Protein AF-A0A1B6GGS3-F1 (afdb_monomer_lite)

Structure (mmCIF, N/CA/C/O backbone):
data_AF-A0A1B6GGS3-F1
#
_entry.id   AF-A0A1B6GGS3-F1
#
loop_
_atom_site.group_PDB
_atom_site.id
_atom_site.type_symbol
_atom_site.label_atom_id
_atom_site.label_alt_id
_atom_site.label_comp_id
_atom_site.label_asym_id
_atom_site.label_entity_id
_atom_site.label_seq_id
_atom_site.pdbx_PDB_ins_code
_atom_site.Cartn_x
_atom_site.Cartn_y
_atom_site.Cartn_z
_atom_site.occupancy
_atom_site.B_iso_or_equiv
_atom_site.auth_seq_id
_atom_site.auth_comp_id
_atom_site.auth_asym_id
_atom_site.auth_atom_id
_atom_site.pdbx_PDB_model_num
ATOM 1 N N . CYS A 1 1 ? -0.692 7.804 6.822 1.00 86.25 1 CYS A N 1
ATOM 2 C CA . CYS A 1 1 ? -1.788 7.091 6.121 1.00 86.25 1 CYS A CA 1
ATOM 3 C C . CYS A 1 1 ? -2.655 8.007 5.258 1.00 86.25 1 CYS A C 1
ATOM 5 O O . CYS A 1 1 ? -2.735 7.758 4.064 1.00 86.25 1 CYS A O 1
ATOM 7 N N . LYS A 1 2 ? -3.221 9.097 5.802 1.00 89.81 2 LYS A N 1
ATOM 8 C CA . LYS A 1 2 ? -4.199 9.960 5.100 1.00 89.81 2 LYS A CA 1
ATOM 9 C C . LYS A 1 2 ? -3.781 10.477 3.713 1.00 89.81 2 LYS A C 1
ATOM 11 O O . LYS A 1 2 ? -4.628 10.574 2.843 1.00 89.81 2 LYS A O 1
ATOM 16 N N . ALA A 1 3 ? -2.497 10.768 3.491 1.00 93.44 3 ALA A N 1
ATOM 17 C CA . ALA A 1 3 ? -2.002 11.206 2.179 1.00 93.44 3 ALA A CA 1
ATOM 18 C C . ALA A 1 3 ? -1.863 10.065 1.150 1.00 93.44 3 ALA A C 1
ATOM 20 O O . ALA A 1 3 ? -1.902 10.309 -0.050 1.00 93.44 3 ALA A O 1
ATOM 21 N N . PHE A 1 4 ? -1.679 8.828 1.619 1.00 96.31 4 PHE A N 1
ATOM 22 C CA . PHE A 1 4 ? -1.462 7.653 0.773 1.00 96.31 4 PHE A CA 1
ATOM 23 C C . PHE A 1 4 ? -2.774 6.979 0.370 1.00 96.31 4 PHE A C 1
ATOM 25 O O . PHE A 1 4 ? -2.914 6.555 -0.769 1.00 96.31 4 PHE A O 1
ATOM 32 N N . THR A 1 5 ? -3.752 6.912 1.279 1.00 96.62 5 THR A N 1
ATOM 33 C CA . THR A 1 5 ? -5.027 6.228 1.017 1.00 96.62 5 THR A CA 1
ATOM 34 C C . THR A 1 5 ? -5.723 6.692 -0.265 1.00 96.62 5 THR A C 1
ATOM 36 O O . THR A 1 5 ? -6.095 5.812 -1.030 1.00 96.62 5 THR A O 1
ATOM 39 N N . PRO A 1 6 ? -5.852 7.998 -0.579 1.00 96.94 6 PRO A N 1
ATOM 40 C CA . PRO A 1 6 ? -6.470 8.424 -1.837 1.00 96.94 6 PRO A CA 1
ATOM 41 C C . PRO A 1 6 ? -5.751 7.874 -3.079 1.00 96.94 6 PRO A C 1
ATOM 43 O O . PRO A 1 6 ? -6.404 7.383 -3.992 1.00 96.94 6 PRO A O 1
ATOM 46 N N . GLN A 1 7 ? -4.413 7.863 -3.068 1.00 97.44 7 GLN A N 1
ATOM 47 C CA . GLN A 1 7 ? -3.603 7.317 -4.166 1.00 97.44 7 GLN A CA 1
ATOM 48 C C . GLN A 1 7 ? -3.852 5.815 -4.336 1.00 97.44 7 GLN A C 1
ATOM 50 O O . GLN A 1 7 ? -4.068 5.338 -5.448 1.00 97.44 7 GLN A O 1
ATOM 55 N N . LEU A 1 8 ? -3.895 5.075 -3.223 1.00 98.06 8 LEU A N 1
ATOM 56 C CA . LEU A 1 8 ? -4.193 3.645 -3.244 1.00 98.06 8 LEU A CA 1
ATOM 57 C C . LEU A 1 8 ? -5.623 3.361 -3.722 1.00 98.06 8 LEU A C 1
ATOM 59 O O . LEU A 1 8 ? -5.829 2.400 -4.453 1.00 98.06 8 LEU A O 1
ATOM 63 N N . VAL A 1 9 ? -6.606 4.182 -3.343 1.00 98.06 9 VAL A N 1
ATOM 64 C CA . VAL A 1 9 ? -7.999 4.041 -3.798 1.00 98.06 9 VAL A CA 1
ATOM 65 C C . VAL A 1 9 ? -8.097 4.181 -5.317 1.00 98.06 9 VAL A C 1
ATOM 67 O O . VAL A 1 9 ? -8.758 3.365 -5.967 1.00 98.06 9 VAL A O 1
ATOM 70 N N . ASP A 1 10 ? -7.429 5.180 -5.889 1.00 97.81 10 ASP A N 1
ATOM 71 C CA . ASP A 1 10 ? -7.437 5.403 -7.333 1.00 97.81 10 ASP A CA 1
ATOM 72 C C . ASP A 1 10 ? -6.704 4.281 -8.077 1.00 97.81 10 ASP A C 1
ATOM 74 O O . ASP A 1 10 ? -7.251 3.716 -9.028 1.00 97.81 10 ASP A O 1
ATOM 78 N N . CYS A 1 11 ? -5.520 3.888 -7.598 1.00 98.12 11 CYS A N 1
ATOM 79 C CA . CYS A 1 11 ? -4.755 2.763 -8.139 1.00 98.12 11 CYS A CA 1
ATOM 80 C C . CYS A 1 11 ? -5.569 1.452 -8.084 1.00 98.12 11 CYS A C 1
ATOM 82 O O . CYS A 1 11 ? -5.737 0.773 -9.098 1.00 98.12 11 CYS A O 1
ATOM 84 N N . TYR A 1 12 ? -6.190 1.146 -6.939 1.00 98.31 12 TYR A N 1
ATOM 85 C CA . TYR A 1 12 ? -7.040 -0.032 -6.740 1.00 98.31 12 TYR A CA 1
ATOM 86 C C . TYR A 1 12 ? -8.178 -0.112 -7.760 1.00 98.31 12 TYR A C 1
ATOM 88 O O . TYR A 1 12 ? -8.394 -1.158 -8.379 1.00 98.31 12 TYR A O 1
ATOM 96 N N . ARG A 1 13 ? -8.892 1.002 -7.973 1.00 98.06 13 ARG A N 1
ATOM 97 C CA . ARG A 1 13 ? -9.997 1.069 -8.939 1.00 98.06 13 ARG A CA 1
ATOM 98 C C . ARG A 1 13 ? -9.514 0.836 -10.365 1.00 98.06 13 ARG A C 1
ATOM 100 O O . ARG A 1 13 ? -10.180 0.113 -11.103 1.00 98.06 13 ARG A O 1
ATOM 107 N N . LYS A 1 14 ? -8.367 1.403 -10.747 1.00 98.25 14 LYS A N 1
ATOM 108 C CA . LYS A 1 14 ? -7.774 1.207 -12.080 1.00 98.25 14 LYS A CA 1
ATOM 109 C C . LYS A 1 14 ? -7.359 -0.248 -12.300 1.00 98.25 14 LYS A C 1
ATOM 111 O O . LYS A 1 14 ? -7.729 -0.835 -13.316 1.00 98.25 14 LYS A O 1
ATOM 116 N N . ILE A 1 15 ? -6.684 -0.860 -11.324 1.00 98.12 15 ILE A N 1
ATOM 117 C CA . ILE A 1 15 ? -6.261 -2.267 -11.392 1.00 98.12 15 ILE A CA 1
ATOM 118 C C . ILE A 1 15 ? -7.484 -3.197 -11.491 1.00 98.12 15 ILE A C 1
ATOM 120 O O . ILE A 1 15 ? -7.545 -4.041 -12.387 1.00 98.12 15 ILE A O 1
ATOM 124 N N . LYS A 1 16 ? -8.506 -3.012 -10.640 1.00 97.44 16 LYS A N 1
ATOM 125 C CA . LYS A 1 16 ? -9.776 -3.763 -10.732 1.00 97.44 16 LYS A CA 1
ATOM 126 C C . LYS A 1 16 ? -10.482 -3.524 -12.071 1.00 97.44 16 LYS A C 1
ATOM 128 O O . LYS A 1 16 ? -10.989 -4.471 -12.666 1.00 97.44 16 LYS A O 1
ATOM 133 N N . GLY A 1 17 ? -10.495 -2.283 -12.560 1.00 97.62 17 GLY A N 1
ATOM 134 C CA . GLY A 1 17 ? -11.109 -1.897 -13.834 1.00 97.62 17 GLY A CA 1
ATOM 135 C C . GLY A 1 17 ? -10.481 -2.585 -15.049 1.00 97.62 17 GLY A C 1
ATOM 136 O O . GLY A 1 17 ? -11.183 -2.872 -16.015 1.00 97.62 17 GLY A O 1
ATOM 137 N N . ARG A 1 18 ? -9.190 -2.935 -14.973 1.00 97.31 18 ARG A N 1
ATOM 138 C CA . ARG A 1 18 ? -8.492 -3.763 -15.974 1.00 97.31 18 ARG A CA 1
ATOM 139 C C . ARG A 1 18 ? -8.753 -5.271 -15.837 1.00 97.31 18 ARG A C 1
ATOM 141 O O . ARG A 1 18 ? -8.230 -6.053 -16.622 1.00 97.31 18 ARG A O 1
ATOM 148 N N . GLY A 1 19 ? -9.568 -5.696 -14.871 1.00 97.19 19 GLY A N 1
ATOM 149 C CA . GLY A 1 19 ? -9.991 -7.090 -14.703 1.00 97.19 19 GLY A CA 1
ATOM 150 C C . GLY A 1 19 ? -9.106 -7.936 -13.786 1.00 97.19 19 GLY A C 1
ATOM 151 O O . GLY A 1 19 ? -9.339 -9.142 -13.666 1.00 97.19 19 GLY A O 1
ATOM 152 N N . HIS A 1 20 ? -8.120 -7.342 -13.106 1.00 96.75 20 HIS A N 1
ATOM 153 C CA . HIS A 1 20 ? -7.328 -8.065 -12.112 1.00 96.75 20 HIS A CA 1
ATOM 154 C C . HIS A 1 20 ? -8.193 -8.472 -10.912 1.00 96.75 20 HIS A C 1
ATOM 156 O O . HIS A 1 20 ? -8.980 -7.687 -10.376 1.00 96.75 20 HIS A O 1
ATOM 162 N N . LYS A 1 21 ? -8.005 -9.712 -10.457 1.00 95.75 21 LYS A N 1
ATOM 163 C CA . LYS A 1 21 ? -8.705 -10.284 -9.304 1.00 95.75 21 LYS A CA 1
ATOM 164 C C . LYS A 1 21 ? -7.785 -10.261 -8.089 1.00 95.75 21 LYS A C 1
ATOM 166 O O . LYS A 1 21 ? -6.916 -11.110 -7.957 1.00 95.75 21 LYS A O 1
ATOM 171 N N . PHE A 1 22 ? -7.983 -9.285 -7.220 1.00 96.81 22 PHE A N 1
ATOM 172 C CA . PHE A 1 22 ? -7.280 -9.146 -5.943 1.00 96.81 22 PHE A CA 1
ATOM 173 C C . PHE A 1 22 ? -8.188 -8.408 -4.961 1.00 96.81 22 PHE A C 1
ATOM 175 O O . PHE A 1 22 ? -9.230 -7.903 -5.377 1.00 96.81 22 PHE A O 1
ATOM 182 N N . GLU A 1 23 ? -7.826 -8.328 -3.686 1.00 97.12 23 GLU A N 1
ATOM 183 C CA . GLU A 1 23 ? -8.544 -7.510 -2.710 1.00 97.12 23 GLU A CA 1
ATOM 184 C C . GLU A 1 23 ? -7.568 -6.844 -1.742 1.00 97.12 23 GLU A C 1
ATOM 186 O O . GLU A 1 23 ? -6.491 -7.379 -1.487 1.00 97.12 23 GLU A O 1
ATOM 191 N N . VAL A 1 24 ? -7.941 -5.676 -1.218 1.00 97.62 24 VAL A N 1
ATOM 192 C CA . VAL A 1 24 ? -7.209 -5.015 -0.132 1.00 97.62 24 VAL A CA 1
ATOM 193 C C . VAL A 1 24 ? -7.939 -5.302 1.178 1.00 97.62 24 VAL A C 1
ATOM 195 O O . VAL A 1 24 ? -9.159 -5.191 1.263 1.00 97.62 24 VAL A O 1
ATOM 198 N N . ILE A 1 25 ? -7.195 -5.679 2.214 1.00 96.19 25 ILE A N 1
ATOM 199 C CA . ILE A 1 25 ? -7.738 -5.863 3.560 1.00 96.19 25 ILE A CA 1
ATOM 200 C C . ILE A 1 25 ? -7.093 -4.811 4.451 1.00 96.19 25 ILE A C 1
ATOM 202 O O . ILE A 1 25 ? -5.892 -4.851 4.711 1.00 96.19 25 ILE A O 1
ATOM 206 N N . PHE A 1 26 ? -7.885 -3.844 4.905 1.00 96.75 26 PHE A N 1
ATOM 207 C CA . PHE A 1 26 ? -7.400 -2.816 5.812 1.00 96.75 26 PHE A CA 1
ATOM 208 C C . PHE A 1 26 ? -7.178 -3.393 7.215 1.00 96.75 26 PHE A C 1
ATOM 210 O O . PHE A 1 26 ? -8.080 -3.967 7.828 1.00 96.75 26 PHE A O 1
ATOM 217 N N . ILE A 1 27 ? -5.965 -3.206 7.731 1.00 94.69 27 ILE A N 1
ATOM 218 C CA . ILE A 1 27 ? -5.590 -3.533 9.104 1.00 94.69 27 ILE A CA 1
ATOM 219 C C . ILE A 1 27 ? -5.383 -2.214 9.840 1.00 94.69 27 ILE A C 1
ATOM 221 O O . ILE A 1 27 ? -4.467 -1.450 9.534 1.00 94.69 27 ILE A O 1
ATOM 225 N N . SER A 1 28 ? -6.270 -1.922 10.786 1.00 93.50 28 SER A N 1
ATOM 226 C CA . SER A 1 28 ? -6.258 -0.648 11.498 1.00 93.50 28 SER A CA 1
ATOM 227 C C . SER A 1 28 ? -5.236 -0.620 12.631 1.00 93.50 28 SER A C 1
ATOM 229 O O . SER A 1 28 ? -5.081 -1.580 13.384 1.00 93.50 28 SER A O 1
ATOM 231 N N . SER A 1 29 ? -4.588 0.534 12.786 1.00 90.44 29 SER A N 1
ATOM 232 C CA . SER A 1 29 ? -3.808 0.906 13.975 1.00 90.44 29 SER A CA 1
ATOM 233 C C . SER A 1 29 ? -4.477 2.049 14.757 1.00 90.44 29 SER A C 1
ATOM 235 O O . SER A 1 29 ? -3.821 2.741 15.538 1.00 90.44 29 SER A O 1
ATOM 237 N N . ASP A 1 30 ? -5.770 2.297 14.516 1.00 92.56 30 ASP A N 1
ATOM 238 C CA . ASP A 1 30 ? -6.516 3.397 15.124 1.00 92.56 30 ASP A CA 1
ATOM 239 C C . ASP A 1 30 ? -6.769 3.165 16.617 1.00 92.56 30 ASP A C 1
ATOM 241 O O . ASP A 1 30 ? -7.019 2.056 17.099 1.00 92.56 30 ASP A O 1
ATOM 245 N N . ARG A 1 31 ? -6.737 4.261 17.379 1.00 91.44 31 ARG A N 1
ATOM 246 C CA . ARG A 1 31 ? -6.853 4.220 18.845 1.00 91.44 31 ARG A CA 1
ATOM 247 C C . ARG A 1 31 ? -8.293 4.116 19.351 1.00 91.44 31 ARG A C 1
ATOM 249 O O . ARG A 1 31 ? -8.477 3.743 20.508 1.00 91.44 3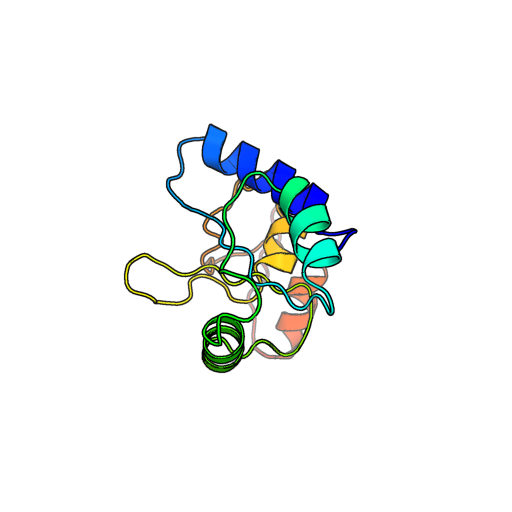1 ARG A O 1
ATOM 256 N N . SER A 1 32 ? -9.285 4.418 18.513 1.00 95.25 32 SER A N 1
ATOM 257 C CA . SER A 1 32 ? -10.708 4.256 18.822 1.00 95.25 32 SER A CA 1
ATOM 258 C C . SER A 1 32 ? -11.456 3.593 17.670 1.00 95.25 32 SER A C 1
ATOM 260 O O . SER A 1 32 ? -11.063 3.722 16.510 1.00 95.25 32 SER A O 1
ATOM 262 N N . GLU A 1 33 ? -12.545 2.906 18.008 1.00 95.44 33 GLU A N 1
ATOM 263 C CA . GLU A 1 33 ? -13.452 2.278 17.044 1.00 95.44 33 GLU A CA 1
ATOM 264 C C . GLU A 1 33 ? -14.105 3.324 16.131 1.00 95.44 33 GLU A C 1
ATOM 266 O O . GLU A 1 33 ? -14.110 3.166 14.920 1.00 95.44 33 GLU A O 1
ATOM 271 N N . GLU A 1 34 ? -14.503 4.471 16.683 1.00 97.00 34 GLU A N 1
ATOM 272 C CA . GLU A 1 34 ? -15.058 5.600 15.921 1.00 97.00 34 GLU A CA 1
ATOM 273 C C . GLU A 1 34 ? -14.088 6.111 14.839 1.00 97.00 34 GLU A C 1
ATOM 275 O O . GLU A 1 34 ? -14.491 6.420 13.716 1.00 97.00 34 GLU A O 1
ATOM 280 N N . SER A 1 35 ? -12.789 6.195 15.162 1.00 95.56 35 SER A N 1
ATOM 281 C CA . SER A 1 35 ? -11.759 6.608 14.197 1.00 95.56 35 SER A CA 1
ATOM 282 C C . SER A 1 35 ? -11.567 5.552 13.111 1.00 95.56 35 SER A C 1
ATOM 284 O O . SER A 1 35 ? -11.432 5.902 11.938 1.00 95.56 35 SER A O 1
ATOM 286 N N . TYR A 1 36 ? -11.583 4.276 13.506 1.00 96.00 36 TYR A N 1
ATOM 287 C CA . TYR A 1 36 ? -11.511 3.135 12.600 1.00 96.00 36 TYR A CA 1
ATOM 288 C C . TYR A 1 36 ? -12.678 3.135 11.605 1.00 96.00 36 TYR A C 1
ATOM 290 O O . TYR A 1 36 ? -12.444 3.102 10.399 1.00 96.00 36 TYR A O 1
ATOM 298 N N . GLU A 1 37 ? -13.916 3.234 12.088 1.00 96.50 37 GLU A N 1
ATOM 299 C CA . GLU A 1 37 ? -15.121 3.221 11.255 1.00 96.50 37 GLU A CA 1
ATOM 300 C C . GLU A 1 37 ? -15.164 4.418 10.304 1.00 96.50 37 GLU A C 1
ATOM 302 O O . GLU A 1 37 ? -15.380 4.259 9.101 1.00 96.50 37 GLU A O 1
ATOM 307 N N . SER A 1 38 ? -14.895 5.618 10.829 1.00 96.44 38 SER A N 1
ATOM 308 C CA . SER A 1 38 ? -14.864 6.851 10.040 1.00 96.44 38 SER A CA 1
ATOM 309 C C . SER A 1 38 ? -13.828 6.783 8.918 1.00 96.44 38 SER A C 1
ATOM 311 O O . SER A 1 38 ? -14.100 7.191 7.787 1.00 96.44 38 SER A O 1
ATOM 313 N N . TYR A 1 39 ? -12.642 6.232 9.195 1.00 95.94 39 TYR A N 1
ATOM 314 C CA . TYR A 1 39 ? -11.599 6.111 8.184 1.00 95.94 39 TYR A CA 1
ATOM 315 C C . TYR A 1 39 ? -11.877 4.982 7.187 1.00 95.94 39 TYR A C 1
ATOM 317 O O . TYR A 1 39 ? -11.698 5.188 5.984 1.00 95.94 39 TYR A O 1
ATOM 325 N N . LEU A 1 40 ? -12.374 3.831 7.650 1.00 96.25 40 LEU A N 1
ATOM 326 C CA . LEU A 1 40 ? -12.780 2.716 6.793 1.00 96.25 40 LEU A CA 1
ATOM 327 C C . LEU A 1 40 ? -13.868 3.133 5.796 1.00 96.25 40 LEU A C 1
ATOM 329 O O . LEU A 1 40 ? -13.792 2.759 4.630 1.00 96.25 40 LEU A O 1
ATOM 333 N N . ALA A 1 41 ? -14.816 3.980 6.206 1.00 96.38 41 ALA A N 1
ATOM 334 C CA . ALA A 1 41 ? -15.864 4.503 5.326 1.00 96.38 41 ALA A CA 1
ATOM 335 C C . ALA A 1 41 ? -15.327 5.291 4.111 1.00 96.38 41 ALA A C 1
ATOM 337 O O . ALA A 1 41 ? -16.051 5.501 3.139 1.00 96.38 41 ALA A O 1
ATOM 338 N N . THR A 1 42 ? -14.059 5.721 4.137 1.00 95.62 42 THR A N 1
ATOM 339 C CA . THR A 1 42 ? -13.402 6.393 3.002 1.00 95.62 42 THR A CA 1
ATOM 340 C C . THR A 1 42 ? -12.798 5.427 1.977 1.00 95.62 42 THR A C 1
ATOM 342 O O . THR A 1 42 ? -12.337 5.862 0.919 1.00 95.62 42 THR A O 1
ATOM 345 N N . MET A 1 43 ? -12.778 4.126 2.273 1.00 96.56 43 MET A N 1
ATOM 346 C CA . MET A 1 43 ? -12.091 3.102 1.491 1.00 96.56 43 MET A CA 1
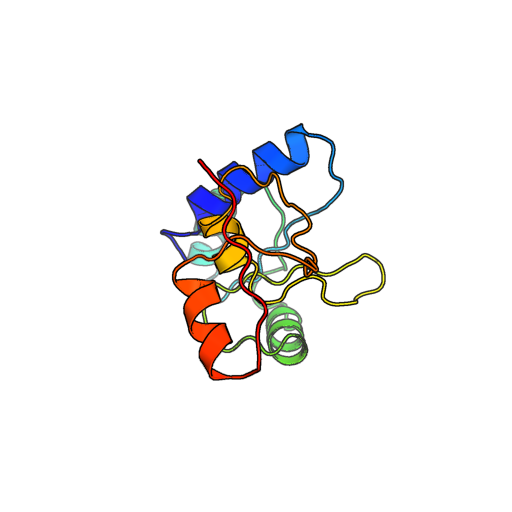ATOM 347 C C . MET A 1 43 ? -13.095 2.191 0.763 1.00 96.56 43 MET A C 1
ATOM 349 O O . MET A 1 43 ? -14.147 1.874 1.308 1.00 96.56 43 MET A O 1
ATOM 353 N N . PRO A 1 44 ? -12.796 1.737 -0.469 1.00 97.00 44 PRO A N 1
ATOM 354 C CA . PRO A 1 44 ? -13.691 0.878 -1.247 1.00 97.00 44 PRO A CA 1
ATOM 355 C C . PRO A 1 44 ? -13.554 -0.618 -0.918 1.00 97.00 44 PRO A C 1
ATOM 357 O O . PRO A 1 44 ? -14.200 -1.437 -1.567 1.00 97.00 44 PRO A O 1
ATOM 360 N N . TRP A 1 45 ? -12.682 -0.979 0.021 1.00 96.94 45 TRP A N 1
ATOM 361 C CA . TRP A 1 45 ? -12.301 -2.355 0.332 1.00 96.94 45 TRP A CA 1
ATOM 362 C C . TRP A 1 45 ? -12.669 -2.739 1.769 1.00 96.94 45 TRP A C 1
ATOM 364 O O . TRP A 1 45 ? -13.119 -1.910 2.558 1.00 96.94 45 TRP A O 1
ATOM 374 N N . THR A 1 46 ? -12.489 -4.016 2.105 1.00 95.44 46 THR A N 1
ATOM 375 C CA . THR A 1 46 ? -12.842 -4.562 3.422 1.00 95.44 46 THR A CA 1
ATOM 376 C C . THR A 1 46 ? -11.748 -4.321 4.466 1.00 95.44 46 THR A C 1
ATOM 378 O O . THR A 1 46 ? -10.642 -3.878 4.152 1.00 95.44 46 THR A O 1
ATOM 381 N N . ALA A 1 47 ? -12.041 -4.635 5.723 1.00 96.62 47 ALA A N 1
ATOM 382 C CA . ALA A 1 47 ? -11.116 -4.519 6.839 1.00 96.62 47 ALA A CA 1
ATOM 383 C C . ALA A 1 47 ? -11.224 -5.712 7.787 1.00 96.62 47 ALA A C 1
ATOM 385 O O . ALA A 1 47 ? -12.255 -6.386 7.851 1.00 96.62 47 ALA A O 1
ATOM 386 N N . LEU A 1 48 ? -10.164 -5.945 8.559 1.00 95.06 48 LEU A N 1
ATOM 387 C CA . LEU A 1 48 ? -10.261 -6.818 9.723 1.00 95.06 48 LEU A CA 1
ATOM 388 C C . LEU A 1 48 ? -11.101 -6.150 10.817 1.00 95.06 48 LEU A C 1
ATOM 390 O O . LEU A 1 48 ? -10.993 -4.936 10.996 1.00 95.06 48 LEU A O 1
ATOM 394 N N . PRO A 1 49 ? -11.869 -6.926 11.606 1.00 92.75 49 PRO A N 1
ATOM 395 C CA . PRO A 1 49 ? -12.615 -6.370 12.724 1.00 92.75 49 PRO A CA 1
ATOM 396 C C . PRO A 1 49 ? -11.696 -5.621 13.693 1.00 92.75 49 PRO A C 1
ATOM 398 O O . PRO A 1 49 ? -10.564 -6.055 13.963 1.00 92.75 49 PRO A O 1
ATOM 401 N N . TYR A 1 50 ? -12.205 -4.511 14.230 1.00 92.38 50 TYR A N 1
ATOM 402 C CA . TYR A 1 50 ? -11.475 -3.673 15.171 1.00 92.38 50 TYR A CA 1
ATOM 403 C C . TYR A 1 50 ? -10.995 -4.501 16.370 1.00 92.38 50 TYR A C 1
ATOM 405 O O . TYR A 1 50 ? -11.763 -5.242 16.978 1.00 92.38 50 TYR A O 1
ATOM 413 N N . LYS A 1 51 ? -9.698 -4.404 16.693 1.00 84.56 51 LYS A N 1
ATOM 414 C CA . LYS A 1 51 ? -9.047 -5.135 17.801 1.00 84.56 51 LYS A CA 1
ATOM 415 C C . LYS A 1 51 ? -9.265 -6.660 17.805 1.00 84.56 51 LYS A C 1
ATOM 417 O O . LYS A 1 51 ? -9.250 -7.283 18.861 1.00 84.56 51 LYS A O 1
ATOM 422 N N . SER A 1 52 ? -9.369 -7.285 16.634 1.00 83.50 52 SER A N 1
ATOM 423 C CA . SER A 1 52 ? -9.505 -8.747 16.498 1.00 83.50 52 SER A CA 1
ATOM 424 C C . SER A 1 52 ? -8.277 -9.582 16.913 1.00 83.50 52 SER A C 1
ATOM 426 O O . SER A 1 52 ? -8.346 -10.805 16.885 1.00 83.50 52 SER A O 1
ATOM 428 N N . GLY A 1 53 ? -7.146 -8.963 17.276 1.00 83.94 53 GLY A N 1
ATOM 429 C CA . GLY A 1 53 ? -5.880 -9.648 17.595 1.00 83.94 53 GLY A CA 1
ATOM 430 C C . GLY A 1 53 ? -5.085 -10.077 16.355 1.00 83.94 53 GLY A C 1
ATOM 431 O O . GLY A 1 53 ? -3.884 -9.822 16.285 1.00 83.94 53 GLY A O 1
ATOM 432 N N . TYR A 1 54 ? -5.767 -10.587 15.323 1.00 89.50 54 TYR A N 1
ATOM 433 C CA . TYR A 1 54 ? -5.162 -11.015 14.052 1.00 89.50 54 TYR A CA 1
ATOM 434 C C . TYR A 1 54 ? -4.355 -9.920 13.351 1.00 89.50 54 TYR A C 1
ATOM 436 O O . TYR A 1 54 ? -3.347 -10.203 12.713 1.00 89.50 54 TYR A O 1
ATOM 444 N N . GLY A 1 55 ? -4.768 -8.655 13.479 1.00 88.88 55 GLY A N 1
ATOM 445 C CA . GLY A 1 55 ? -4.040 -7.538 12.874 1.00 88.88 55 GLY A CA 1
ATOM 446 C C . GLY A 1 55 ? -2.606 -7.398 13.396 1.00 88.88 55 GLY A C 1
ATOM 447 O O . GLY A 1 55 ? -1.704 -7.097 12.620 1.00 88.88 55 GLY A O 1
ATOM 448 N N . GLN A 1 56 ? -2.382 -7.654 14.689 1.00 88.31 56 GLN A N 1
ATOM 449 C CA . GLN A 1 56 ? -1.049 -7.580 15.290 1.00 88.31 56 GLN A CA 1
ATOM 450 C C . GLN A 1 56 ? -0.200 -8.807 14.938 1.00 88.31 56 GLN A C 1
ATOM 452 O O . GLN A 1 56 ? 0.996 -8.670 14.693 1.00 88.31 56 GLN A O 1
ATOM 457 N N . GLU A 1 57 ? -0.822 -9.984 14.870 1.00 91.81 57 GLU A N 1
ATOM 458 C CA . GLU A 1 57 ? -0.165 -11.217 14.427 1.00 91.81 57 GLU A CA 1
ATOM 459 C C . GLU A 1 57 ? 0.314 -11.095 12.975 1.00 91.81 57 GLU A C 1
ATOM 461 O O . GLU A 1 57 ? 1.492 -11.304 12.702 1.00 91.81 57 GLU A O 1
ATOM 466 N N . LEU A 1 58 ? -0.552 -10.636 12.065 1.00 91.38 58 LEU A N 1
ATOM 467 C CA . LEU A 1 58 ? -0.195 -10.397 10.664 1.00 91.38 58 LEU A CA 1
ATOM 468 C C . LEU A 1 58 ? 0.890 -9.330 10.512 1.00 91.38 58 LEU A C 1
ATOM 470 O O . LEU A 1 58 ? 1.822 -9.526 9.738 1.00 91.38 58 LEU A O 1
ATOM 474 N N . ALA A 1 59 ? 0.802 -8.224 11.259 1.00 90.00 59 ALA A N 1
ATOM 475 C CA . ALA A 1 59 ? 1.839 -7.195 11.241 1.00 90.00 59 ALA A CA 1
ATOM 476 C C . ALA A 1 59 ? 3.202 -7.759 11.673 1.00 90.00 59 ALA A C 1
ATOM 478 O O . ALA A 1 59 ? 4.212 -7.431 11.062 1.00 90.00 59 ALA A O 1
ATOM 479 N N . SER A 1 60 ? 3.228 -8.644 12.675 1.00 91.75 60 SER A N 1
ATOM 480 C CA . SER A 1 60 ? 4.459 -9.315 13.098 1.00 91.75 60 SER A CA 1
ATOM 481 C C . SER A 1 60 ? 4.955 -10.338 12.074 1.00 91.75 60 SER A C 1
ATOM 483 O O . SER A 1 60 ? 6.157 -10.421 11.852 1.00 91.75 60 SER A O 1
ATOM 485 N N . MET A 1 61 ? 4.064 -11.127 11.467 1.00 91.69 61 MET A N 1
ATOM 486 C CA . MET A 1 61 ? 4.431 -12.141 10.468 1.00 91.69 61 MET A CA 1
ATOM 487 C C . MET A 1 61 ? 4.982 -11.525 9.179 1.00 91.69 61 MET A C 1
ATOM 489 O O . MET A 1 61 ? 5.839 -12.123 8.537 1.00 91.69 61 MET A O 1
ATOM 493 N N . LEU A 1 62 ? 4.479 -10.347 8.806 1.00 91.88 62 LEU A N 1
ATOM 494 C CA . LEU A 1 62 ? 4.879 -9.604 7.608 1.00 91.88 62 LEU A CA 1
ATOM 495 C C . LEU A 1 62 ? 5.943 -8.530 7.896 1.00 91.88 62 LEU A C 1
ATOM 497 O O . LEU A 1 62 ? 6.177 -7.676 7.049 1.00 91.88 62 LEU A O 1
ATOM 501 N N . ASP A 1 63 ? 6.544 -8.554 9.089 1.00 90.25 63 ASP A N 1
ATOM 502 C CA . ASP A 1 63 ? 7.615 -7.647 9.525 1.00 90.25 63 ASP A CA 1
ATOM 503 C C . ASP A 1 63 ? 7.296 -6.143 9.342 1.00 90.25 63 ASP A C 1
ATOM 505 O O . ASP A 1 63 ? 8.096 -5.333 8.875 1.00 90.25 63 ASP A O 1
ATOM 509 N N . VAL A 1 64 ? 6.074 -5.743 9.703 1.00 91.75 64 VAL A N 1
ATOM 510 C CA . VAL A 1 64 ? 5.592 -4.364 9.552 1.00 91.75 64 VAL A CA 1
ATOM 511 C C . VAL A 1 64 ? 6.031 -3.497 10.737 1.00 91.75 64 VAL A C 1
ATOM 513 O O . VAL A 1 64 ? 5.467 -3.581 11.828 1.00 91.75 64 VAL A O 1
ATOM 516 N N . HIS A 1 65 ? 6.974 -2.577 10.498 1.00 88.81 65 HIS A N 1
ATOM 517 C CA . HIS A 1 65 ? 7.531 -1.679 11.533 1.00 88.81 65 HIS A CA 1
ATOM 518 C C . HIS A 1 65 ? 6.924 -0.269 11.580 1.00 88.81 65 HIS A C 1
ATOM 520 O O . HIS A 1 65 ? 7.209 0.509 12.492 1.00 88.81 65 HIS A O 1
ATOM 526 N N . GLY A 1 66 ? 6.107 0.109 10.596 1.00 90.19 66 GLY A N 1
ATOM 527 C CA . GLY A 1 66 ? 5.616 1.479 10.460 1.00 90.19 66 GLY A CA 1
ATOM 528 C C . GLY A 1 66 ? 4.339 1.584 9.641 1.00 90.19 66 GLY A C 1
ATOM 529 O O . GLY A 1 66 ? 3.866 0.606 9.073 1.00 90.19 66 GLY A O 1
ATOM 530 N N . ILE A 1 67 ? 3.760 2.788 9.597 1.00 91.06 67 ILE A N 1
ATOM 531 C CA . ILE A 1 67 ? 2.554 3.062 8.811 1.00 91.06 67 ILE A CA 1
ATOM 532 C C . ILE A 1 67 ? 2.708 4.297 7.909 1.00 91.06 67 ILE A C 1
ATOM 534 O O . ILE A 1 67 ? 3.283 5.309 8.316 1.00 91.06 67 ILE A O 1
ATOM 538 N N . PRO A 1 68 ? 2.100 4.284 6.709 1.00 94.19 68 PRO A N 1
ATOM 539 C CA . PRO A 1 68 ? 1.381 3.149 6.127 1.00 94.19 68 PRO A CA 1
ATOM 540 C C . PRO A 1 68 ? 2.350 2.132 5.501 1.00 94.19 68 PRO A C 1
ATOM 542 O O . PRO A 1 68 ? 3.318 2.538 4.868 1.00 94.19 68 PRO A O 1
ATOM 545 N N . THR A 1 69 ? 2.027 0.845 5.613 1.00 96.31 69 THR A N 1
ATOM 546 C CA . THR A 1 69 ? 2.687 -0.258 4.897 1.00 96.31 69 THR A CA 1
ATOM 547 C C . THR A 1 69 ? 1.641 -0.991 4.066 1.00 96.31 69 THR A C 1
ATOM 549 O O . THR A 1 69 ? 0.487 -1.103 4.484 1.00 96.31 69 THR A O 1
ATOM 552 N N . LEU A 1 70 ? 2.026 -1.441 2.874 1.00 97.19 70 LEU A N 1
ATOM 553 C CA . LEU A 1 70 ? 1.183 -2.228 1.981 1.00 97.19 70 LEU A CA 1
ATOM 554 C C . LEU A 1 70 ? 2.002 -3.422 1.502 1.00 97.19 70 LEU A C 1
ATOM 556 O O . LEU A 1 70 ? 2.956 -3.238 0.755 1.00 97.19 70 LEU A O 1
ATOM 560 N N . VAL A 1 71 ? 1.600 -4.617 1.923 1.00 97.00 71 VAL A N 1
ATOM 561 C CA . VAL A 1 71 ? 2.201 -5.879 1.489 1.00 97.00 71 VAL A CA 1
ATOM 562 C C . VAL A 1 71 ? 1.223 -6.568 0.548 1.00 97.00 71 VAL A C 1
ATOM 564 O O . VAL A 1 71 ? 0.037 -6.693 0.861 1.00 97.00 71 VAL A O 1
ATOM 567 N N . LEU A 1 72 ? 1.712 -6.999 -0.609 1.00 97.06 72 LEU A N 1
ATOM 568 C CA . LEU A 1 72 ? 0.963 -7.802 -1.561 1.00 97.06 72 LEU A CA 1
ATOM 569 C C . LEU A 1 72 ? 1.390 -9.260 -1.424 1.00 97.06 72 LEU A C 1
ATOM 571 O O . LEU A 1 72 ? 2.566 -9.590 -1.575 1.00 97.06 72 LEU A O 1
ATOM 575 N N . VAL A 1 73 ? 0.414 -10.125 -1.183 1.00 95.81 73 VAL A N 1
ATOM 576 C CA . VAL A 1 73 ? 0.597 -11.573 -1.059 1.00 95.81 73 VAL A CA 1
ATOM 577 C C . VAL A 1 73 ? -0.149 -12.293 -2.176 1.00 95.81 73 VAL A C 1
ATOM 579 O O . VAL A 1 73 ? -1.196 -11.823 -2.633 1.00 95.81 73 VAL A O 1
ATOM 582 N N . ASP A 1 74 ? 0.392 -13.415 -2.637 1.00 95.56 74 ASP A N 1
ATOM 583 C CA . ASP A 1 74 ? -0.292 -14.300 -3.575 1.00 95.56 74 ASP A CA 1
ATOM 584 C C . ASP A 1 74 ? -1.265 -15.237 -2.836 1.00 95.56 74 ASP A C 1
ATOM 586 O O . ASP A 1 74 ? -1.294 -15.337 -1.609 1.00 95.56 74 ASP A O 1
ATOM 590 N N . SER A 1 75 ? -2.079 -15.943 -3.608 1.00 93.25 75 SER A N 1
ATOM 591 C C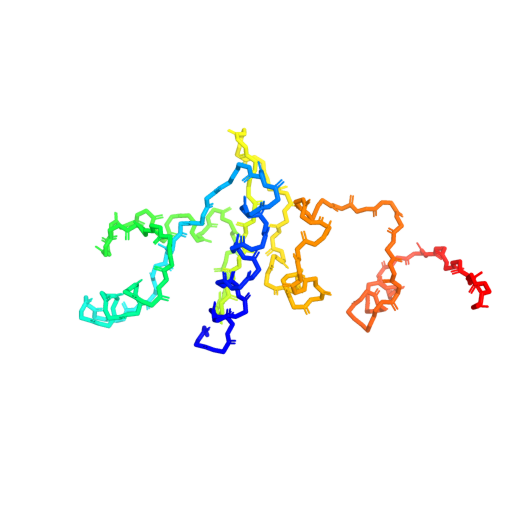A . SER A 1 75 ? -3.063 -16.928 -3.159 1.00 93.25 75 SER A CA 1
ATOM 592 C C . SER A 1 75 ? -2.487 -18.100 -2.355 1.00 93.25 75 SER A C 1
ATOM 594 O O . SER A 1 75 ? -3.228 -18.727 -1.599 1.00 93.25 75 SER A O 1
ATOM 596 N N . ASP A 1 76 ? -1.191 -18.387 -2.485 1.00 93.56 76 ASP A N 1
ATOM 597 C CA . ASP A 1 76 ? -0.471 -19.401 -1.704 1.00 93.56 76 ASP A CA 1
ATOM 598 C C . ASP A 1 76 ? 0.167 -18.846 -0.415 1.00 93.56 76 ASP A C 1
ATOM 600 O O . ASP A 1 76 ? 0.789 -19.594 0.339 1.00 93.56 76 ASP A O 1
ATOM 604 N N . GLY A 1 77 ? -0.002 -17.548 -0.147 1.00 90.25 77 GLY A N 1
ATOM 605 C CA . GLY A 1 77 ? 0.561 -16.854 1.009 1.00 90.25 77 GLY A CA 1
ATOM 606 C C . GLY A 1 77 ? 1.989 -16.338 0.812 1.00 90.25 77 GLY A C 1
ATOM 607 O O . GLY A 1 77 ? 2.534 -15.735 1.737 1.00 90.25 77 GLY A O 1
ATOM 608 N N . SER A 1 78 ? 2.602 -16.536 -0.358 1.00 93.56 78 SER A N 1
ATOM 609 C CA . SER A 1 78 ? 3.915 -15.962 -0.665 1.00 93.56 78 SER A CA 1
ATOM 610 C C . SER A 1 78 ? 3.840 -14.441 -0.833 1.00 93.56 78 SER A C 1
ATOM 612 O O . SER A 1 78 ? 2.865 -13.896 -1.352 1.00 93.56 78 SER A O 1
ATOM 614 N N . ILE A 1 79 ? 4.879 -13.734 -0.386 1.00 95.06 79 ILE A N 1
ATOM 615 C CA . ILE A 1 79 ? 4.978 -12.282 -0.559 1.00 95.06 79 ILE A CA 1
ATOM 616 C C . ILE A 1 79 ? 5.392 -11.989 -2.003 1.00 95.06 79 ILE A C 1
ATOM 618 O O . ILE A 1 79 ? 6.435 -12.448 -2.467 1.00 95.06 79 ILE A O 1
ATOM 622 N N . ILE A 1 80 ? 4.576 -11.203 -2.705 1.00 95.69 80 ILE A N 1
ATOM 623 C CA . ILE A 1 80 ? 4.889 -10.680 -4.038 1.00 95.69 80 ILE A CA 1
ATOM 624 C C . ILE A 1 80 ? 5.724 -9.401 -3.917 1.00 95.69 80 ILE A C 1
ATOM 626 O O . ILE A 1 80 ? 6.721 -9.251 -4.621 1.00 95.69 80 ILE A O 1
ATOM 630 N N . THR A 1 81 ? 5.299 -8.484 -3.045 1.00 94.31 81 THR A N 1
ATOM 631 C CA . THR A 1 81 ? 6.034 -7.262 -2.697 1.00 94.31 81 THR A CA 1
ATOM 632 C C . THR A 1 81 ? 5.668 -6.817 -1.283 1.00 94.31 81 THR A C 1
ATOM 634 O O . THR A 1 81 ? 4.494 -6.822 -0.908 1.00 94.31 81 THR A O 1
ATOM 637 N N . ASP A 1 82 ? 6.665 -6.446 -0.490 1.00 93.88 82 ASP A N 1
ATOM 638 C CA . ASP A 1 82 ? 6.536 -5.834 0.836 1.00 93.88 82 ASP A CA 1
ATOM 639 C C . ASP A 1 82 ? 6.645 -4.295 0.794 1.00 93.88 82 ASP A C 1
ATOM 641 O O . ASP A 1 82 ? 6.228 -3.619 1.736 1.00 93.88 82 ASP A O 1
ATOM 645 N N . ASP A 1 83 ? 7.095 -3.729 -0.331 1.00 92.88 83 ASP A N 1
ATOM 646 C CA . ASP A 1 83 ? 7.213 -2.285 -0.584 1.00 92.88 83 ASP A CA 1
ATOM 647 C C . ASP A 1 83 ? 6.069 -1.736 -1.467 1.00 92.88 83 ASP A C 1
ATOM 649 O O . ASP A 1 83 ? 6.215 -0.781 -2.236 1.00 92.88 83 ASP A O 1
ATOM 653 N N . GLY A 1 84 ? 4.868 -2.312 -1.347 1.00 95.81 84 GLY A N 1
ATOM 654 C CA . GLY A 1 84 ? 3.706 -1.936 -2.163 1.00 95.81 84 GLY A CA 1
ATOM 655 C C . GLY A 1 84 ? 3.311 -0.457 -2.043 1.00 95.81 84 GLY A C 1
ATOM 656 O O . GLY A 1 84 ? 2.709 0.113 -2.953 1.00 95.81 84 GLY A O 1
ATOM 657 N N . ARG A 1 85 ? 3.672 0.210 -0.937 1.00 95.50 85 ARG A N 1
ATOM 658 C CA . ARG A 1 85 ? 3.474 1.661 -0.774 1.00 95.50 85 ARG A CA 1
ATOM 659 C C . ARG A 1 85 ? 4.261 2.450 -1.818 1.00 95.50 85 ARG A C 1
ATOM 661 O O . ARG A 1 85 ? 3.726 3.420 -2.361 1.00 95.50 85 ARG A O 1
ATOM 668 N N . SER A 1 86 ? 5.522 2.091 -2.032 1.00 93.25 86 SER A N 1
ATOM 669 C CA . SER A 1 86 ? 6.385 2.769 -2.996 1.00 93.25 86 SER A CA 1
ATOM 670 C C . SER A 1 86 ? 5.992 2.397 -4.418 1.00 93.25 86 SER A C 1
ATOM 672 O O . SER A 1 86 ? 5.916 3.288 -5.258 1.00 93.25 86 SER A O 1
ATOM 674 N N . GLU A 1 87 ? 5.613 1.136 -4.654 1.00 95.06 87 GLU A N 1
ATOM 675 C CA . GLU A 1 87 ? 5.085 0.692 -5.951 1.00 95.06 87 GLU A CA 1
ATOM 676 C C . GLU A 1 87 ? 3.880 1.528 -6.391 1.00 95.06 87 GLU A C 1
ATOM 678 O O . GLU A 1 87 ? 3.883 2.078 -7.484 1.00 95.06 87 GLU A O 1
ATOM 683 N N . VAL A 1 88 ? 2.895 1.752 -5.517 1.00 96.31 88 VAL A N 1
ATOM 684 C CA . VAL A 1 88 ? 1.732 2.606 -5.837 1.00 96.31 88 VAL A CA 1
ATOM 685 C C . VAL A 1 88 ? 2.132 4.055 -6.129 1.00 96.31 88 VAL A C 1
ATOM 687 O O . VAL A 1 88 ? 1.473 4.726 -6.919 1.00 96.31 88 VAL A O 1
ATOM 690 N N . LYS A 1 89 ? 3.189 4.567 -5.489 1.00 93.38 89 LYS A N 1
ATOM 691 C CA . LYS A 1 89 ? 3.670 5.937 -5.714 1.00 93.38 89 LYS A CA 1
ATOM 692 C C . LYS A 1 89 ? 4.370 6.077 -7.071 1.00 93.38 89 LYS A C 1
ATOM 694 O O . LYS A 1 89 ? 4.235 7.122 -7.702 1.00 93.38 89 LYS A O 1
ATOM 699 N N . GLU A 1 90 ? 5.131 5.068 -7.487 1.00 91.31 90 GLU A N 1
ATOM 700 C CA . GLU A 1 90 ? 5.842 5.053 -8.774 1.00 91.31 90 GLU A CA 1
ATOM 701 C C . GLU A 1 90 ? 4.943 4.619 -9.942 1.00 91.31 90 GLU A C 1
ATOM 703 O O . GLU A 1 90 ? 5.143 5.061 -11.070 1.00 91.31 90 GLU A O 1
ATOM 708 N N . ASP A 1 91 ? 3.923 3.810 -9.664 1.00 93.62 91 ASP A N 1
ATOM 709 C CA . ASP A 1 91 ? 2.956 3.271 -10.616 1.00 93.62 91 ASP A CA 1
ATOM 710 C C . ASP A 1 91 ? 1.522 3.627 -10.183 1.00 93.62 91 ASP A C 1
ATOM 712 O O . ASP A 1 91 ? 0.707 2.779 -9.806 1.00 93.62 91 ASP A O 1
ATOM 716 N N . LEU A 1 92 ? 1.205 4.927 -10.230 1.00 93.62 92 LEU A N 1
ATOM 717 C CA . LEU A 1 92 ? -0.104 5.476 -9.833 1.00 93.62 92 LEU A CA 1
ATOM 718 C C . LEU A 1 92 ? -1.276 4.878 -10.622 1.00 93.62 92 LEU A C 1
ATOM 720 O O . LEU A 1 92 ? -2.420 4.866 -10.151 1.00 93.62 92 LEU A O 1
ATOM 724 N N . ASP A 1 93 ? -1.006 4.420 -11.841 1.00 94.94 93 ASP A N 1
ATOM 725 C CA . ASP A 1 93 ? -1.990 3.781 -12.700 1.00 94.94 93 ASP A CA 1
ATOM 726 C C . ASP A 1 93 ? -2.077 2.270 -12.479 1.00 94.94 93 ASP A C 1
ATOM 728 O O . ASP A 1 93 ? -3.078 1.674 -12.884 1.00 94.94 93 ASP A O 1
ATOM 732 N N . GLY A 1 94 ? -1.117 1.657 -11.780 1.00 95.50 94 GLY A N 1
ATOM 733 C CA . GLY A 1 94 ? -1.050 0.222 -11.509 1.00 95.50 94 GLY A CA 1
ATOM 734 C C . GLY A 1 94 ? -0.757 -0.614 -12.760 1.00 95.50 94 GLY A C 1
ATOM 735 O O . GLY A 1 94 ? -1.250 -1.741 -12.861 1.00 95.50 94 GLY A O 1
ATOM 736 N N . GLU A 1 95 ? -0.084 -0.047 -13.761 1.00 94.06 95 GLU A N 1
ATOM 737 C CA . GLU A 1 95 ? 0.226 -0.702 -15.038 1.00 94.06 95 GLU A CA 1
ATOM 738 C C . GLU A 1 95 ? 1.162 -1.900 -14.869 1.00 94.06 95 GLU A C 1
ATOM 740 O O . GLU A 1 95 ? 1.076 -2.867 -15.628 1.00 94.06 95 GLU A O 1
ATOM 745 N N . PHE A 1 96 ? 2.013 -1.867 -13.846 1.00 92.62 96 PHE A N 1
ATOM 746 C CA . PHE A 1 96 ? 2.961 -2.928 -13.527 1.00 92.62 96 PHE A CA 1
ATOM 747 C C . PHE A 1 96 ? 2.457 -3.870 -12.432 1.00 92.62 96 PHE A C 1
ATOM 749 O O . PHE A 1 96 ? 3.186 -4.783 -12.035 1.00 92.62 96 PHE A O 1
ATOM 756 N N . PHE A 1 97 ? 1.217 -3.698 -11.956 1.00 95.62 97 PHE A N 1
ATOM 757 C CA 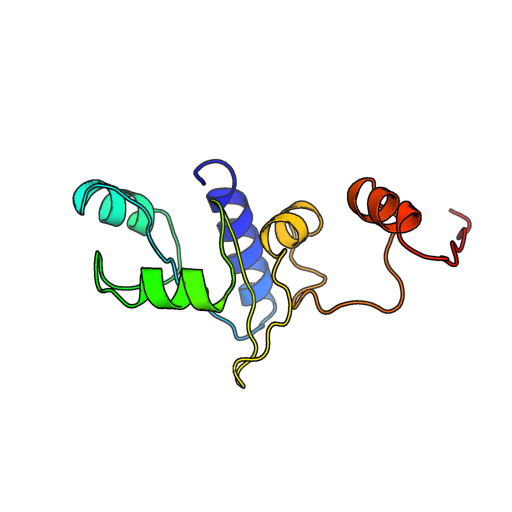. PHE A 1 97 ? 0.581 -4.649 -11.046 1.00 95.62 97 PHE A CA 1
ATOM 758 C C . PHE A 1 97 ? 0.635 -6.067 -11.655 1.00 95.62 97 PHE A C 1
ATOM 760 O O . PHE A 1 97 ? 0.278 -6.243 -12.823 1.00 95.62 97 PHE A O 1
ATOM 767 N N . PRO A 1 98 ? 1.054 -7.110 -10.913 1.00 96.12 98 PRO A N 1
ATOM 768 C CA . PRO A 1 98 ? 1.138 -7.207 -9.452 1.00 96.12 98 PRO A CA 1
ATOM 769 C C . PRO A 1 98 ? 2.493 -6.824 -8.835 1.00 96.12 98 PRO A C 1
ATOM 771 O O . PRO A 1 98 ? 2.829 -7.351 -7.785 1.00 96.12 98 PRO A O 1
ATOM 774 N N . TRP A 1 99 ? 3.299 -5.971 -9.471 1.00 94.44 99 TRP A N 1
ATOM 775 C CA . TRP A 1 99 ? 4.571 -5.468 -8.920 1.00 94.44 99 TRP A CA 1
ATOM 776 C C . TRP A 1 99 ? 5.529 -6.573 -8.463 1.00 94.44 99 TRP A C 1
ATOM 778 O O . TRP A 1 99 ? 6.206 -6.473 -7.442 1.00 94.44 99 TRP A O 1
ATOM 788 N N . ARG A 1 100 ? 5.580 -7.663 -9.234 1.00 91.38 100 ARG A N 1
ATOM 789 C CA . ARG A 1 100 ? 6.624 -8.676 -9.065 1.00 91.38 100 ARG A CA 1
ATOM 790 C C . ARG A 1 100 ? 7.973 -8.046 -9.361 1.00 91.38 100 ARG A C 1
ATOM 792 O O . ARG A 1 100 ? 8.078 -7.198 -10.247 1.00 91.38 100 ARG A O 1
ATOM 799 N N . GLN A 1 101 ? 9.005 -8.543 -8.687 1.00 80.81 101 GLN A N 1
ATOM 800 C CA . GLN A 1 101 ? 10.385 -8.227 -9.033 1.00 80.81 101 GLN A CA 1
ATOM 801 C C . GLN A 1 101 ? 10.607 -8.443 -10.533 1.00 80.81 101 GLN A C 1
ATOM 803 O O . GLN A 1 101 ? 10.358 -9.526 -11.072 1.00 80.81 101 GLN A O 1
ATOM 808 N N . ARG A 1 102 ? 11.043 -7.385 -11.217 1.00 78.94 102 ARG A N 1
ATOM 809 C CA . ARG A 1 102 ? 11.344 -7.431 -12.647 1.00 78.94 102 ARG A CA 1
ATOM 810 C C . ARG A 1 102 ? 12.843 -7.654 -12.839 1.00 78.94 102 ARG A C 1
ATOM 812 O O . ARG A 1 102 ? 13.629 -7.069 -12.095 1.00 78.94 102 ARG A O 1
ATOM 819 N N . PRO A 1 103 ? 13.254 -8.416 -13.869 1.00 78.38 103 PRO A N 1
ATOM 820 C CA . PRO A 1 103 ? 14.668 -8.559 -14.217 1.00 78.38 103 PRO A CA 1
ATOM 821 C C . PRO A 1 103 ? 15.322 -7.230 -14.614 1.00 78.38 103 PRO A C 1
ATOM 823 O O . PRO A 1 103 ? 16.522 -7.051 -14.442 1.00 78.38 103 PRO A O 1
ATOM 826 N N . VAL A 1 104 ? 14.527 -6.311 -15.168 1.00 83.25 104 VAL A N 1
ATOM 827 C CA . VAL A 1 104 ? 14.946 -4.972 -15.578 1.00 83.25 104 VAL A CA 1
ATOM 828 C C . VAL A 1 104 ? 13.965 -3.976 -14.984 1.00 83.25 104 VAL A C 1
ATOM 830 O O . VAL A 1 104 ? 12.751 -4.143 -15.116 1.00 83.25 104 VAL A O 1
ATOM 833 N N . ASN A 1 105 ? 14.493 -2.937 -14.348 1.00 80.88 105 ASN A N 1
ATOM 834 C CA . ASN A 1 105 ? 13.706 -1.838 -13.812 1.00 80.88 10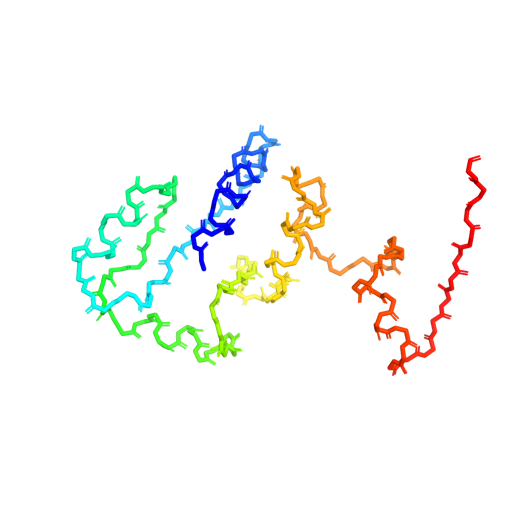5 ASN A CA 1
ATOM 835 C C . ASN A 1 105 ? 14.172 -0.520 -14.435 1.00 80.88 105 ASN A C 1
ATOM 837 O O . ASN A 1 105 ? 15.338 -0.378 -14.803 1.00 80.88 105 ASN A O 1
ATOM 841 N N . ILE A 1 106 ? 13.254 0.439 -14.552 1.00 83.25 106 ILE A N 1
ATOM 842 C CA . ILE A 1 106 ? 13.606 1.817 -14.905 1.00 83.25 106 ILE A CA 1
ATOM 843 C C . ILE A 1 106 ? 14.386 2.396 -13.729 1.00 83.25 106 ILE A C 1
ATOM 845 O O . ILE A 1 106 ? 13.952 2.261 -12.589 1.00 83.25 106 ILE A O 1
ATOM 849 N N . LEU A 1 107 ? 15.530 3.025 -13.992 1.00 84.94 107 LEU A N 1
ATOM 850 C CA . LEU A 1 107 ? 16.350 3.612 -12.939 1.00 84.94 107 LEU A CA 1
ATOM 851 C C . LEU A 1 107 ? 15.674 4.875 -12.379 1.00 84.94 107 LEU A C 1
ATOM 853 O O . LEU A 1 107 ? 15.813 5.961 -12.937 1.00 84.94 107 LEU A O 1
ATOM 857 N N . THR A 1 108 ? 14.914 4.710 -11.298 1.00 84.56 108 THR A N 1
ATOM 858 C CA . THR A 1 108 ? 14.337 5.800 -10.496 1.00 84.56 108 THR A CA 1
ATOM 859 C C . THR A 1 108 ? 15.290 6.200 -9.370 1.00 84.56 108 THR A C 1
ATOM 861 O O . THR A 1 108 ? 16.205 5.444 -9.047 1.00 84.56 108 THR A O 1
ATOM 864 N N . ASP A 1 109 ? 15.057 7.345 -8.718 1.00 84.75 109 ASP A N 1
ATOM 865 C CA . ASP A 1 109 ? 15.841 7.760 -7.540 1.00 84.75 109 ASP A CA 1
ATOM 866 C C . ASP A 1 109 ? 15.841 6.680 -6.443 1.00 84.75 109 ASP A C 1
ATOM 868 O O . ASP A 1 109 ? 16.880 6.397 -5.856 1.00 84.75 109 ASP A O 1
ATOM 872 N N . ARG A 1 110 ? 14.699 6.008 -6.226 1.00 82.62 110 ARG A N 1
ATOM 873 C CA . ARG A 1 110 ? 14.571 4.883 -5.283 1.00 82.62 110 ARG A CA 1
ATOM 874 C C . ARG A 1 110 ? 15.493 3.725 -5.661 1.00 82.62 110 ARG A C 1
ATOM 876 O O . ARG A 1 110 ? 16.210 3.196 -4.823 1.00 82.62 110 ARG A O 1
ATOM 883 N N . LEU A 1 111 ? 15.463 3.308 -6.925 1.00 81.88 111 LEU A N 1
ATOM 884 C CA . LEU A 1 111 ? 16.248 2.161 -7.385 1.00 81.88 111 LEU A CA 1
ATOM 885 C C . LEU A 1 111 ? 17.733 2.497 -7.553 1.00 81.88 111 LEU A C 1
ATOM 887 O O . LEU A 1 111 ? 18.566 1.596 -7.502 1.00 81.88 111 LEU A O 1
ATOM 891 N N . ALA A 1 112 ? 18.071 3.779 -7.702 1.00 85.75 112 ALA A N 1
ATOM 892 C CA . ALA A 1 112 ? 19.449 4.245 -7.690 1.00 85.75 112 ALA A CA 1
ATOM 893 C C . ALA A 1 112 ? 20.127 3.995 -6.335 1.00 85.75 112 ALA A C 1
ATOM 895 O O . ALA A 1 112 ? 21.312 3.670 -6.315 1.00 85.75 112 ALA A O 1
ATOM 896 N N . GLU A 1 113 ? 19.386 4.059 -5.223 1.00 83.94 113 GLU A N 1
ATOM 897 C CA . GLU A 1 113 ? 19.917 3.726 -3.894 1.00 83.94 113 GLU A CA 1
ATOM 898 C C . GLU A 1 113 ? 20.323 2.244 -3.789 1.00 83.94 113 GLU A C 1
ATOM 900 O O . GLU A 1 113 ? 21.331 1.924 -3.165 1.00 83.94 113 GLU A O 1
ATOM 905 N N . LEU A 1 114 ? 19.623 1.338 -4.480 1.00 78.56 114 LEU A N 1
ATOM 906 C CA . LEU A 1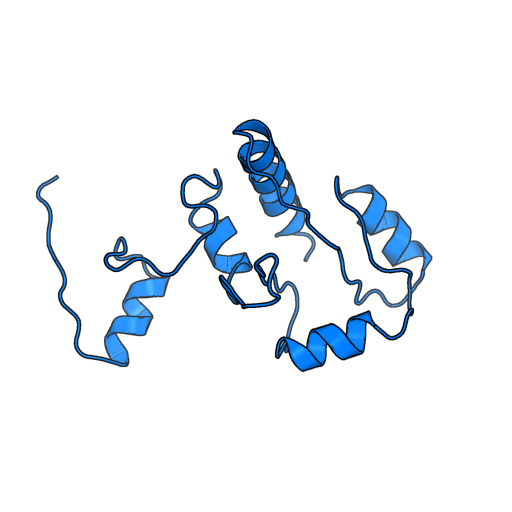 114 ? 19.963 -0.092 -4.485 1.00 78.56 114 LEU A CA 1
ATOM 907 C C . LEU A 1 114 ? 21.254 -0.406 -5.256 1.00 78.56 114 LEU A C 1
ATOM 909 O O . LEU A 1 114 ? 21.852 -1.463 -5.055 1.00 78.56 114 LEU A O 1
ATOM 913 N N . LEU A 1 115 ? 21.711 0.499 -6.130 1.00 83.25 115 LEU A N 1
ATOM 914 C CA . LEU A 1 115 ? 22.964 0.315 -6.871 1.00 83.25 115 LEU A CA 1
ATOM 915 C C . LEU A 1 115 ? 24.195 0.338 -5.955 1.00 83.25 115 LEU A C 1
ATOM 917 O O . LEU A 1 115 ? 25.258 -0.131 -6.361 1.00 83.25 115 LEU A O 1
ATOM 921 N N . TYR A 1 116 ? 24.074 0.878 -4.739 1.00 81.00 116 TYR A N 1
ATOM 922 C CA . TYR A 1 116 ? 25.173 0.891 -3.774 1.00 81.00 116 TYR A CA 1
ATOM 923 C C . TYR A 1 116 ? 25.458 -0.490 -3.179 1.00 81.00 116 TYR A C 1
ATOM 925 O O . TYR A 1 116 ? 26.603 -0.772 -2.823 1.00 81.00 116 TYR A O 1
ATOM 933 N N . ASP A 1 117 ? 24.451 -1.360 -3.111 1.00 82.12 117 ASP A N 1
ATOM 934 C CA . ASP A 1 117 ? 24.537 -2.604 -2.348 1.00 82.12 117 ASP A CA 1
ATOM 935 C C . ASP A 1 117 ? 25.048 -3.792 -3.176 1.00 82.12 117 ASP A C 1
ATOM 937 O O . ASP A 1 117 ? 25.436 -4.820 -2.616 1.00 82.12 117 ASP A O 1
ATOM 941 N N . SER A 1 118 ? 25.048 -3.708 -4.513 1.00 78.56 118 SER A N 1
ATOM 942 C CA . SER A 1 118 ? 25.434 -4.823 -5.391 1.00 78.56 118 SER A CA 1
ATOM 943 C C . SER A 1 118 ? 25.856 -4.373 -6.798 1.00 78.56 118 SER A C 1
ATOM 945 O O . SER A 1 118 ? 25.360 -3.363 -7.294 1.00 78.56 118 SER A O 1
ATOM 947 N N . PRO A 1 119 ? 26.730 -5.131 -7.499 1.00 85.50 119 PRO A N 1
ATOM 948 C CA . PRO A 1 119 ? 27.039 -4.874 -8.904 1.00 85.50 119 PRO A CA 1
ATOM 949 C C . PRO A 1 119 ? 25.774 -4.877 -9.767 1.00 85.50 119 PRO A C 1
ATOM 951 O O . PRO A 1 119 ? 24.981 -5.816 -9.712 1.00 85.50 119 PRO A O 1
ATOM 954 N N . ALA A 1 120 ? 25.623 -3.855 -10.605 1.00 85.94 120 ALA A N 1
ATOM 955 C CA . ALA A 1 120 ? 24.454 -3.672 -11.455 1.00 85.94 120 ALA A CA 1
ATOM 956 C C . ALA A 1 120 ? 24.847 -3.423 -12.916 1.00 85.94 120 ALA A C 1
ATOM 958 O O . ALA A 1 120 ? 25.900 -2.854 -13.209 1.00 85.94 120 ALA A O 1
ATOM 959 N N . VAL A 1 121 ? 23.972 -3.828 -13.840 1.00 87.81 121 VAL A N 1
ATOM 960 C CA . VAL A 1 121 ? 24.075 -3.504 -15.269 1.00 87.81 121 VAL A CA 1
ATOM 961 C C . VAL A 1 121 ? 23.053 -2.417 -15.579 1.00 87.81 121 VAL A C 1
ATOM 963 O O . VAL A 1 121 ? 21.851 -2.662 -15.513 1.00 87.81 121 VAL A O 1
ATOM 966 N N . VAL A 1 122 ? 23.528 -1.218 -15.921 1.00 88.38 122 VAL A N 1
ATOM 967 C CA . VAL A 1 122 ? 22.675 -0.096 -16.333 1.00 88.38 122 VAL A CA 1
ATOM 968 C C . VAL A 1 122 ? 22.702 0.003 -17.854 1.00 88.38 122 VAL A C 1
ATOM 970 O O . VAL A 1 122 ? 23.750 0.258 -18.448 1.00 88.38 122 VAL A O 1
ATOM 973 N N . LEU A 1 123 ? 21.549 -0.220 -18.486 1.00 88.56 123 LEU A N 1
ATOM 974 C CA . LEU A 1 123 ? 21.371 -0.036 -19.922 1.00 88.56 123 LEU A CA 1
ATOM 975 C C . LEU A 1 123 ? 20.854 1.379 -20.190 1.00 88.56 123 LEU A C 1
ATOM 977 O O . LEU A 1 123 ? 19.773 1.741 -19.731 1.00 88.56 123 LEU A O 1
ATOM 981 N N . PHE A 1 124 ? 21.600 2.153 -20.971 1.00 88.56 124 PHE A N 1
ATOM 982 C CA . PHE A 1 124 ? 21.102 3.400 -21.541 1.00 88.56 124 PHE A CA 1
ATOM 983 C C . PHE A 1 124 ? 20.342 3.061 -22.822 1.00 88.56 124 PHE A C 1
ATOM 985 O O . PHE A 1 124 ? 20.907 2.463 -23.737 1.00 88.56 124 PHE A O 1
ATOM 992 N N . VAL A 1 125 ? 19.056 3.396 -22.862 1.00 84.44 125 VAL A N 1
ATOM 993 C CA . VAL A 1 125 ? 18.246 3.328 -24.080 1.00 84.44 125 VAL A CA 1
ATOM 994 C C . VAL A 1 125 ? 18.183 4.732 -24.672 1.00 84.44 125 VAL A C 1
ATOM 996 O O . VAL A 1 125 ? 17.955 5.693 -23.937 1.00 84.44 125 VAL A O 1
ATOM 999 N N . ASP A 1 126 ? 18.455 4.862 -25.970 1.00 79.56 126 ASP A N 1
ATOM 1000 C CA . ASP A 1 126 ? 18.329 6.144 -26.668 1.00 79.56 126 ASP A CA 1
ATOM 1001 C C . ASP A 1 126 ? 16.867 6.628 -26.601 1.00 79.56 126 ASP A C 1
ATOM 1003 O O . ASP A 1 126 ? 15.939 5.817 -26.683 1.00 79.56 126 ASP A O 1
ATOM 1007 N N . GLY A 1 127 ? 16.685 7.936 -26.386 1.00 58.31 127 GLY A N 1
ATOM 1008 C CA . GLY A 1 127 ? 15.378 8.588 -26.219 1.00 58.31 127 GLY A CA 1
ATOM 1009 C C . GLY A 1 127 ? 14.611 8.818 -27.513 1.00 58.31 127 GLY A C 1
ATOM 1010 O O . GLY A 1 127 ? 15.258 8.997 -28.569 1.00 58.31 127 GLY A O 1
#

Radius of gyration: 16.61 Å; chains: 1; bounding box: 43×31×46 Å

Foldseek 3Di:
DVVQQVLVQQQVCLCVVVPDDDFDEDQDPDPDPVVVVVVVVVHPGHYDPDPPVVSVVVCVVLVPDDPPWDWDADPVRHTQDRRVSVVSVVCSSCPVPVNHDDPDDDDDPVVVVVCVVDPDDDDDDDD

Organism: NCBI:txid1464854

Secondary structure (DSSP, 8-state):
-TTTHHHHHHHHHHHHHTT-----EE----SSHHHHHHHHTT-SSEEPPTT-SHHHHHHHHTT--SSS---EE-TTS-EEES-HHHHHHH-TT-TTTT-PPPSS----HHHHHHTTTS----PPPP-

Sequence (127 aa):
CKAFTPQLVDCYRKIKGRGHKFEVIFISSDRSEESYESYLATMPWTALPYKSGYGQELASMLDVHGIPTLVLVDSDGSIITDDGRSEVKEDLDGEFFPWRQRPVNILTDRLAELLYDSPAVVLFVDG

pLDDT: mean 91.75, std 6.21, range [58.31, 98.31]

InterPro domains:
  IPR012336 Thioredoxin-like fold [PF13905] (1-79)
  IPR036249 Thioredoxin-like superfamily [SSF52833] (1-83)